Protein AF-A0A6B1IJ66-F1 (afdb_monomer_lite)

pLDDT: mean 85.06, std 17.08, range [34.62, 97.69]

Radius of gyration: 16.6 Å; chains: 1; bounding box: 41×25×70 Å

InterPro domains:
  IPR007409 Restriction endonuclease, type I, HsdR, N-terminal [PF04313] (15-86)

Sequence (120 aa):
MKKTETRDSNENILRSRAVDYALLLAGEVTAVVEAKEEEKDAYAALTQEKRYAEDISTGRNYGRFGVPFVFTANLEEAWFQDVRPEAPRERKLRNFHRPDGLDMFLNTDYEGAKQWLEDT

Structure (mmCIF, N/CA/C/O backbone):
data_AF-A0A6B1IJ66-F1
#
_entry.id   AF-A0A6B1IJ66-F1
#
loop_
_atom_site.group_PDB
_atom_site.id
_atom_site.type_symbol
_atom_site.label_atom_id
_atom_site.label_alt_id
_atom_site.label_comp_id
_atom_site.label_asym_id
_atom_site.label_entity_id
_atom_site.label_seq_id
_atom_site.pdbx_PDB_ins_code
_atom_site.Cartn_x
_atom_site.Cartn_y
_atom_site.Cartn_z
_atom_site.occupancy
_atom_site.B_iso_or_equiv
_atom_site.auth_seq_id
_atom_site.auth_comp_id
_atom_site.auth_asym_id
_atom_site.auth_atom_id
_atom_site.pdbx_PDB_model_num
ATOM 1 N N . MET A 1 1 ? -22.120 10.572 -42.127 1.00 38.22 1 MET A N 1
ATOM 2 C CA . MET A 1 1 ? -22.396 9.770 -40.914 1.00 38.22 1 MET A CA 1
ATOM 3 C C . MET A 1 1 ? -21.070 9.452 -40.244 1.00 38.22 1 MET A C 1
ATOM 5 O O . MET A 1 1 ? -20.303 8.685 -40.806 1.00 38.22 1 MET A O 1
ATOM 9 N N . LYS A 1 2 ? -20.751 10.090 -39.113 1.00 36.31 2 LYS A N 1
ATOM 10 C CA . LYS A 1 2 ? -19.616 9.681 -38.273 1.00 36.31 2 LYS A CA 1
ATOM 11 C C . LYS A 1 2 ? -20.172 8.749 -37.197 1.00 36.31 2 LYS A C 1
ATOM 13 O O . LYS A 1 2 ? -21.140 9.119 -36.541 1.00 36.31 2 LYS A O 1
ATOM 18 N N . LYS A 1 3 ? -19.616 7.539 -37.095 1.00 34.62 3 LYS A N 1
ATOM 19 C CA . LYS A 1 3 ? -19.933 6.567 -36.042 1.00 34.62 3 LYS A CA 1
ATOM 20 C C . LYS A 1 3 ? -19.656 7.220 -34.687 1.00 34.62 3 LYS A C 1
ATOM 22 O O . LYS A 1 3 ? -18.537 7.650 -34.434 1.00 34.62 3 LYS A O 1
ATOM 27 N N . THR A 1 4 ? -20.676 7.310 -33.849 1.00 40.66 4 THR A N 1
ATOM 28 C CA . THR A 1 4 ? -20.536 7.530 -32.413 1.00 40.66 4 THR A CA 1
ATOM 29 C C . THR A 1 4 ? -20.057 6.218 -31.803 1.00 40.66 4 THR A C 1
ATOM 31 O O . THR A 1 4 ? -20.821 5.260 -31.723 1.00 40.66 4 THR A O 1
ATOM 34 N N . GLU A 1 5 ? -18.778 6.148 -31.440 1.00 42.03 5 GLU A N 1
ATOM 35 C CA . GLU A 1 5 ? -18.279 5.107 -30.542 1.00 42.03 5 GLU A CA 1
ATOM 36 C C . GLU A 1 5 ? -18.754 5.432 -29.128 1.00 42.03 5 GLU A C 1
ATOM 38 O O . GLU A 1 5 ? -18.454 6.488 -28.565 1.00 42.03 5 GLU A O 1
ATOM 43 N N . THR A 1 6 ? -19.569 4.534 -28.588 1.00 41.28 6 THR A N 1
ATOM 44 C CA . THR A 1 6 ? -19.988 4.534 -27.193 1.00 41.28 6 THR A CA 1
ATOM 45 C C . THR A 1 6 ? -18.745 4.263 -26.349 1.00 41.28 6 THR A C 1
ATOM 47 O O . THR A 1 6 ? -18.210 3.160 -26.385 1.00 41.28 6 THR A O 1
ATOM 50 N N . ARG A 1 7 ? -18.252 5.287 -25.644 1.00 42.28 7 ARG A N 1
ATOM 51 C CA . ARG A 1 7 ? -17.150 5.149 -24.684 1.00 42.28 7 ARG A CA 1
ATOM 52 C C . ARG A 1 7 ? -17.580 4.221 -23.553 1.00 42.28 7 ARG A C 1
ATOM 54 O O . ARG A 1 7 ? -18.588 4.492 -22.900 1.00 42.28 7 ARG A O 1
ATOM 61 N N . ASP A 1 8 ? -16.806 3.164 -23.341 1.00 45.97 8 ASP A N 1
ATOM 62 C CA . ASP A 1 8 ? -16.967 2.246 -22.221 1.00 45.97 8 ASP A CA 1
ATOM 63 C C . ASP A 1 8 ? -16.758 3.013 -20.907 1.00 45.97 8 ASP A C 1
ATOM 65 O O . ASP A 1 8 ? -15.791 3.764 -20.746 1.00 45.97 8 ASP A O 1
ATOM 69 N N . SER A 1 9 ? -17.670 2.851 -19.948 1.00 46.00 9 SER A N 1
ATOM 70 C CA . SER A 1 9 ? -17.672 3.593 -18.676 1.00 46.00 9 SER A CA 1
ATOM 71 C C . SER A 1 9 ? -16.466 3.299 -17.773 1.00 46.00 9 SER A C 1
ATOM 73 O O . SER A 1 9 ? -16.290 3.969 -16.759 1.00 46.00 9 SER A O 1
ATOM 75 N N . ASN A 1 10 ? -15.623 2.336 -18.153 1.00 45.72 10 ASN A N 1
ATOM 76 C CA . ASN A 1 10 ? -14.444 1.908 -17.403 1.00 45.72 10 ASN A CA 1
ATOM 77 C C . ASN A 1 10 ? -13.145 2.626 -17.818 1.00 45.72 10 ASN A C 1
ATOM 79 O O . ASN A 1 10 ? -12.135 2.484 -17.136 1.00 45.72 10 ASN A O 1
ATOM 83 N N . GLU A 1 11 ? -13.138 3.416 -18.899 1.00 44.69 11 GLU A N 1
ATOM 84 C CA . GLU A 1 11 ? -11.898 4.001 -19.448 1.00 44.69 11 GLU A CA 1
ATOM 85 C C . GLU A 1 11 ? -11.420 5.296 -18.759 1.00 44.69 11 GLU A C 1
ATOM 87 O O . GLU A 1 11 ? -10.433 5.889 -19.187 1.00 44.69 11 GLU A O 1
ATOM 92 N N . ASN A 1 12 ? -12.092 5.782 -17.709 1.00 46.22 12 ASN A N 1
ATOM 93 C CA . ASN A 1 12 ? -11.841 7.137 -17.190 1.00 46.22 12 ASN A CA 1
ATOM 94 C C . ASN A 1 12 ? -11.725 7.229 -15.659 1.00 46.22 12 ASN A C 1
ATOM 96 O O . ASN A 1 12 ? -12.203 8.182 -15.044 1.00 46.22 12 ASN A O 1
ATOM 100 N N . ILE A 1 13 ? -11.088 6.230 -15.041 1.00 52.97 13 ILE A N 1
ATOM 101 C CA . ILE A 1 13 ? -10.818 6.200 -13.589 1.00 52.97 13 ILE A CA 1
ATOM 102 C C . ILE A 1 13 ? -9.614 7.093 -13.210 1.00 52.97 13 ILE A C 1
ATOM 104 O O . ILE A 1 13 ? -9.492 7.512 -12.061 1.00 52.97 13 ILE A O 1
ATOM 108 N N . LEU A 1 14 ? -8.750 7.444 -14.173 1.00 49.03 14 LEU A N 1
ATOM 109 C CA . LEU A 1 14 ? -7.467 8.118 -13.938 1.00 49.03 14 LEU A CA 1
ATOM 110 C C . LEU A 1 14 ? -7.453 9.501 -14.611 1.00 49.03 14 LEU A C 1
ATOM 112 O O . LEU A 1 14 ? -7.194 9.625 -15.807 1.00 49.03 14 LEU A O 1
ATOM 116 N N . ARG A 1 15 ? -7.773 10.560 -13.856 1.00 49.38 15 ARG A N 1
ATOM 117 C CA . ARG A 1 15 ? -7.732 11.953 -14.358 1.00 49.38 15 ARG A CA 1
ATOM 118 C C . ARG A 1 15 ? -6.312 12.533 -14.431 1.00 49.38 15 ARG A C 1
ATOM 120 O O . ARG A 1 15 ? -6.103 13.533 -15.116 1.00 49.38 15 ARG A O 1
ATOM 127 N N . SER A 1 16 ? -5.347 11.902 -13.773 1.00 53.22 16 SER A N 1
ATOM 128 C CA . SER A 1 16 ? -3.910 12.157 -13.876 1.00 53.22 16 SER A CA 1
ATOM 129 C C . SER A 1 16 ? -3.195 10.832 -14.189 1.00 53.22 16 SER A C 1
ATOM 131 O O . SER A 1 16 ? -3.793 9.770 -14.052 1.00 53.22 16 SER A O 1
ATOM 133 N N . ARG A 1 17 ? -1.982 10.927 -14.756 1.00 60.91 17 ARG A N 1
ATOM 134 C CA . ARG A 1 17 ? -1.134 9.863 -15.345 1.00 60.91 17 ARG A CA 1
ATOM 135 C C . ARG A 1 17 ? -1.517 8.415 -14.974 1.00 60.91 17 ARG A C 1
ATOM 137 O O . ARG A 1 17 ? -1.570 8.066 -13.803 1.00 60.91 17 ARG A O 1
ATOM 144 N N . ALA A 1 18 ? -1.707 7.577 -15.998 1.00 70.25 18 ALA A N 1
ATOM 145 C CA . ALA A 1 18 ? -1.983 6.155 -15.821 1.00 70.25 18 ALA A CA 1
ATOM 146 C C . ALA A 1 18 ? -0.888 5.476 -14.980 1.00 70.25 18 ALA A C 1
ATOM 148 O O . ALA A 1 18 ? 0.295 5.668 -15.262 1.00 70.25 18 ALA A O 1
ATOM 149 N N . VAL A 1 19 ? -1.302 4.711 -13.969 1.00 82.88 19 VAL A N 1
ATOM 150 C CA . VAL A 1 19 ? -0.427 3.818 -13.196 1.00 82.88 19 VAL A CA 1
ATOM 151 C C . VAL A 1 19 ? -0.095 2.581 -14.029 1.00 82.88 19 VAL A C 1
ATOM 153 O O . VAL A 1 19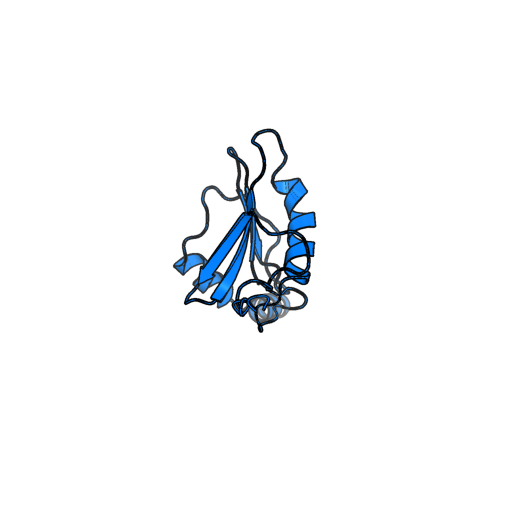 ? -0.913 2.168 -14.857 1.00 82.88 19 VAL A O 1
ATOM 156 N N . ASP A 1 20 ? 1.069 1.969 -13.807 1.00 89.94 20 ASP A N 1
ATOM 157 C CA . ASP A 1 20 ? 1.478 0.788 -14.582 1.00 89.94 20 ASP A CA 1
ATOM 158 C C . ASP A 1 20 ? 0.585 -0.426 -14.294 1.00 89.94 20 ASP A C 1
ATOM 160 O O . ASP A 1 20 ? 0.208 -1.155 -15.215 1.00 89.94 20 ASP A O 1
ATOM 164 N N . TYR A 1 21 ? 0.199 -0.629 -13.026 1.00 92.94 21 TYR A N 1
ATOM 165 C CA . TYR A 1 21 ? -0.733 -1.688 -12.639 1.00 92.94 21 TYR A CA 1
ATOM 166 C C . TYR A 1 21 ? -1.721 -1.238 -11.562 1.00 92.94 21 TYR A C 1
ATOM 168 O O . TYR A 1 21 ? -1.381 -0.511 -10.629 1.00 92.94 21 TYR A O 1
ATOM 176 N N . ALA A 1 22 ? -2.939 -1.771 -11.645 1.00 92.38 22 ALA A N 1
ATOM 177 C CA . ALA A 1 22 ? -3.933 -1.733 -10.581 1.00 92.38 22 ALA A CA 1
ATOM 178 C C . ALA A 1 22 ? -4.182 -3.155 -10.061 1.00 92.38 22 ALA A C 1
ATOM 180 O O . ALA A 1 22 ? -4.365 -4.088 -10.846 1.00 92.38 22 ALA A O 1
ATOM 181 N N . LEU A 1 23 ? -4.204 -3.328 -8.739 1.00 94.44 23 LEU A N 1
ATOM 182 C CA . LEU A 1 23 ? -4.532 -4.597 -8.094 1.00 94.44 23 LEU A CA 1
ATOM 183 C C . LEU A 1 23 ? -5.985 -4.575 -7.639 1.00 94.44 23 LEU A C 1
ATOM 185 O O . LEU A 1 23 ? -6.408 -3.668 -6.917 1.00 94.44 23 LEU A O 1
ATOM 189 N N . LEU A 1 24 ? -6.733 -5.598 -8.047 1.00 94.31 24 LEU A N 1
ATOM 190 C CA . LEU A 1 24 ? -8.135 -5.746 -7.699 1.00 94.31 24 LEU A CA 1
ATOM 191 C C . LEU A 1 24 ? -8.293 -6.805 -6.610 1.00 94.31 24 LEU A C 1
ATOM 193 O O . LEU A 1 24 ? -7.800 -7.926 -6.747 1.00 94.31 24 LEU A O 1
ATOM 197 N N . LEU A 1 25 ? -9.030 -6.462 -5.558 1.00 94.44 25 LEU A N 1
ATOM 198 C CA . LEU A 1 25 ? -9.491 -7.400 -4.541 1.00 94.44 25 LEU A CA 1
ATOM 199 C C . LEU A 1 25 ? -11.013 -7.483 -4.643 1.00 94.44 25 LEU A C 1
ATOM 201 O O . LEU A 1 25 ? -11.696 -6.467 -4.583 1.00 94.44 25 LEU A O 1
ATOM 205 N N . ALA A 1 26 ? -11.541 -8.689 -4.865 1.00 91.06 26 ALA A N 1
ATOM 206 C CA . ALA A 1 26 ? -12.978 -8.923 -5.056 1.00 91.06 26 ALA A CA 1
ATOM 207 C C . ALA A 1 26 ? -13.642 -8.027 -6.133 1.00 91.06 26 ALA A C 1
ATOM 209 O O . ALA A 1 26 ? -14.814 -7.683 -6.022 1.00 91.06 26 ALA A O 1
ATOM 210 N N . GLY A 1 27 ? -12.899 -7.668 -7.187 1.00 90.75 27 GLY A N 1
ATOM 211 C CA . GLY A 1 27 ? -13.387 -6.821 -8.284 1.00 90.75 27 GLY A CA 1
ATOM 212 C C . GLY A 1 27 ? -13.210 -5.315 -8.067 1.00 90.75 27 GLY A C 1
ATOM 213 O O . GLY A 1 27 ? -13.470 -4.552 -8.990 1.00 90.75 27 GLY A O 1
ATOM 214 N N . GLU A 1 28 ? -12.707 -4.893 -6.906 1.00 90.81 28 GLU A N 1
ATOM 215 C CA . GLU A 1 28 ? -12.499 -3.485 -6.558 1.00 90.81 28 GLU A CA 1
ATOM 216 C C . GLU A 1 28 ? -11.016 -3.115 -6.612 1.00 90.81 28 GLU A C 1
ATOM 218 O O . GLU A 1 28 ? -10.166 -3.830 -6.067 1.00 90.81 28 GLU A O 1
ATOM 223 N N . VAL A 1 29 ? -10.685 -1.974 -7.223 1.00 92.31 29 VAL A N 1
ATOM 224 C CA . VAL A 1 29 ? -9.308 -1.460 -7.236 1.00 92.31 29 VAL A CA 1
ATOM 225 C C . VAL A 1 29 ? -8.890 -1.126 -5.805 1.00 92.31 29 VAL A C 1
ATOM 227 O O . VAL A 1 29 ? -9.429 -0.222 -5.174 1.00 92.31 29 VAL A O 1
ATOM 230 N N . THR A 1 30 ? -7.924 -1.882 -5.293 1.00 94.44 30 THR A N 1
ATOM 231 C CA . THR A 1 30 ? -7.512 -1.858 -3.882 1.00 94.44 30 THR A CA 1
ATOM 232 C C . THR A 1 30 ? -6.050 -1.450 -3.721 1.00 94.44 30 THR A C 1
ATOM 234 O O . THR A 1 30 ? -5.645 -1.002 -2.652 1.00 94.44 30 THR A O 1
ATOM 237 N N . ALA A 1 31 ? -5.242 -1.554 -4.774 1.00 94.88 31 ALA A N 1
ATOM 238 C CA . ALA A 1 31 ? -3.899 -0.996 -4.778 1.00 94.88 31 ALA A CA 1
ATOM 239 C C . ALA A 1 31 ? -3.493 -0.523 -6.169 1.00 94.88 31 ALA A C 1
ATOM 241 O O . ALA A 1 31 ? -4.031 -0.993 -7.173 1.00 94.88 31 ALA A O 1
ATOM 242 N N . VAL A 1 32 ? -2.485 0.337 -6.210 1.00 94.38 32 VAL A N 1
ATOM 243 C CA . VAL A 1 32 ? -1.771 0.708 -7.435 1.00 94.38 32 VAL A CA 1
ATOM 244 C C . VAL A 1 32 ? -0.287 0.406 -7.311 1.00 94.38 32 VAL A C 1
ATOM 246 O O . VAL A 1 32 ? 0.254 0.376 -6.203 1.00 94.38 32 VAL A O 1
ATOM 249 N N . VAL A 1 33 ? 0.347 0.121 -8.446 1.00 94.31 33 VAL A N 1
ATOM 250 C CA . VAL A 1 33 ? 1.772 -0.190 -8.547 1.00 94.31 33 VAL A CA 1
ATOM 251 C C . VAL A 1 33 ? 2.387 0.664 -9.647 1.00 94.31 33 VAL A C 1
ATOM 253 O O . VAL A 1 33 ? 1.988 0.556 -10.807 1.00 94.31 33 VAL A O 1
ATOM 256 N N . GLU A 1 34 ? 3.402 1.442 -9.286 1.00 93.69 34 GLU A N 1
ATOM 257 C CA . GLU A 1 34 ? 4.283 2.111 -10.244 1.00 93.69 34 GLU A CA 1
ATOM 258 C C . GLU A 1 34 ? 5.566 1.290 -10.406 1.00 93.69 34 GLU A C 1
ATOM 260 O O . GLU A 1 34 ? 6.313 1.057 -9.445 1.00 93.69 34 GLU A O 1
ATOM 265 N N . ALA A 1 35 ? 5.830 0.860 -11.635 1.00 91.81 35 ALA A N 1
ATOM 266 C CA . ALA A 1 35 ? 7.051 0.181 -12.013 1.00 91.81 35 ALA A CA 1
ATOM 267 C C . ALA A 1 35 ? 8.117 1.208 -12.415 1.00 91.81 35 ALA A C 1
ATOM 269 O O . ALA A 1 35 ? 7.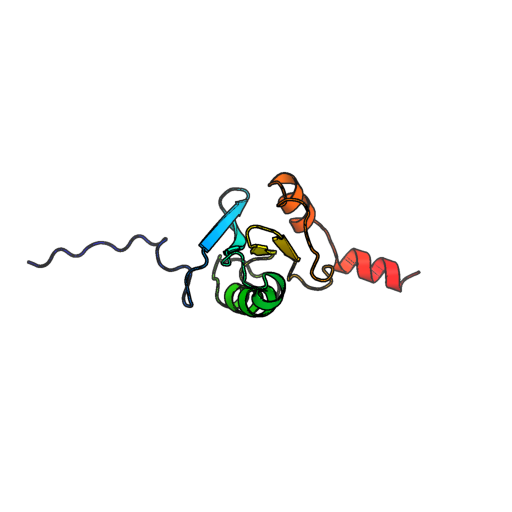867 2.205 -13.094 1.00 91.81 35 ALA A O 1
ATOM 270 N N . LYS A 1 36 ? 9.351 0.965 -11.990 1.00 89.62 36 LYS A N 1
ATOM 271 C CA . LYS A 1 36 ? 10.512 1.787 -12.313 1.00 89.62 36 LYS A CA 1
ATOM 272 C C . LYS A 1 36 ? 11.549 0.969 -13.065 1.00 89.62 36 LYS A C 1
ATOM 274 O O . LYS A 1 36 ? 11.669 -0.240 -12.884 1.00 89.62 36 LYS A O 1
ATOM 279 N N . GLU A 1 37 ? 12.291 1.673 -13.917 1.00 89.31 37 GLU A N 1
ATOM 280 C CA . GLU A 1 37 ? 13.531 1.159 -14.503 1.00 89.31 37 GLU A CA 1
ATOM 281 C C . GLU A 1 37 ? 14.491 0.720 -13.390 1.00 89.31 37 GLU A C 1
ATOM 283 O O . GLU A 1 37 ? 14.442 1.252 -12.279 1.00 89.31 37 GLU A O 1
ATOM 288 N N . GLU A 1 38 ? 15.349 -0.250 -13.698 1.00 86.50 38 GLU A N 1
ATOM 289 C CA . GLU A 1 38 ? 16.235 -0.918 -12.739 1.00 86.50 38 GLU A CA 1
ATOM 290 C C . GLU A 1 38 ? 17.097 0.072 -11.948 1.00 86.50 38 GLU A C 1
ATOM 292 O O . GLU A 1 38 ? 17.166 -0.007 -10.726 1.00 86.50 38 GLU A O 1
ATOM 297 N N . GLU A 1 39 ? 17.668 1.070 -12.622 1.00 83.19 39 GLU A N 1
ATOM 298 C CA . GLU A 1 39 ? 18.576 2.046 -12.017 1.00 83.19 39 GLU A CA 1
ATOM 299 C C . GLU A 1 39 ? 17.853 3.156 -11.236 1.00 83.19 39 GLU A C 1
ATOM 301 O O . GLU A 1 39 ? 18.499 4.006 -10.613 1.00 83.19 39 GLU A O 1
ATOM 306 N N . LYS A 1 40 ? 16.515 3.205 -11.288 1.00 86.44 40 LYS A N 1
ATOM 307 C CA . LYS A 1 40 ? 15.722 4.236 -10.612 1.00 86.44 40 LYS A CA 1
ATOM 308 C C . LYS A 1 40 ? 15.329 3.782 -9.212 1.00 86.44 40 LYS A C 1
ATOM 310 O O . LYS A 1 40 ? 14.840 2.675 -9.003 1.00 86.44 40 LYS A O 1
ATOM 315 N N . ASP A 1 41 ? 15.475 4.707 -8.268 1.00 85.56 41 ASP A N 1
ATOM 316 C CA . ASP A 1 41 ? 15.080 4.528 -6.873 1.00 85.56 41 ASP A CA 1
ATOM 317 C C . ASP A 1 41 ? 13.549 4.378 -6.760 1.00 85.56 41 ASP A C 1
ATOM 319 O O . ASP A 1 41 ? 12.784 5.330 -6.972 1.00 85.56 41 ASP A O 1
ATOM 323 N N . ALA A 1 42 ? 13.105 3.160 -6.434 1.00 88.00 42 ALA A N 1
ATOM 324 C CA . ALA A 1 42 ? 11.695 2.848 -6.247 1.00 88.00 42 ALA A CA 1
ATOM 325 C C . ALA A 1 42 ? 11.131 3.525 -4.988 1.00 88.00 42 ALA A C 1
ATOM 327 O O . ALA A 1 42 ? 9.973 3.953 -4.994 1.00 88.00 42 ALA A O 1
ATOM 328 N N . TYR A 1 43 ? 11.926 3.688 -3.929 1.00 90.31 43 TYR A N 1
ATOM 329 C CA . TYR A 1 43 ? 11.509 4.388 -2.716 1.00 90.31 43 TYR A CA 1
ATOM 330 C C . TYR A 1 43 ? 11.186 5.858 -2.990 1.00 90.31 43 TYR A C 1
ATOM 332 O O . TYR A 1 43 ? 10.130 6.355 -2.588 1.00 90.31 43 TYR A O 1
ATOM 340 N N . ALA A 1 44 ? 12.051 6.553 -3.732 1.00 87.81 44 ALA A N 1
ATOM 341 C CA . ALA A 1 44 ? 11.853 7.963 -4.070 1.00 87.81 44 ALA A CA 1
ATOM 342 C C . ALA A 1 44 ? 10.535 8.208 -4.831 1.00 87.81 44 ALA A C 1
ATOM 344 O O . ALA A 1 44 ? 9.885 9.246 -4.660 1.00 87.81 44 ALA A O 1
ATOM 345 N N . ALA A 1 45 ? 10.097 7.230 -5.629 1.00 86.62 45 ALA A N 1
ATOM 346 C CA . ALA A 1 45 ? 8.849 7.291 -6.380 1.00 86.62 45 ALA A CA 1
ATOM 347 C C . ALA A 1 45 ? 7.589 7.225 -5.500 1.00 86.62 45 ALA A C 1
ATOM 349 O O . ALA A 1 45 ? 6.535 7.716 -5.906 1.00 86.62 45 ALA A O 1
ATOM 350 N N . LEU A 1 46 ? 7.686 6.681 -4.284 1.00 88.75 46 LEU A N 1
ATOM 351 C CA . LEU A 1 46 ? 6.532 6.430 -3.419 1.00 88.75 46 LEU A CA 1
ATOM 352 C C . LEU A 1 46 ? 5.784 7.718 -3.050 1.00 88.75 46 LEU A C 1
ATOM 354 O O . LEU A 1 46 ? 4.561 7.732 -2.937 1.00 88.75 46 LEU A O 1
ATOM 358 N N . THR A 1 47 ? 6.506 8.833 -2.901 1.00 87.56 47 THR A N 1
ATOM 359 C CA . THR A 1 47 ? 5.886 10.139 -2.617 1.00 87.56 47 THR A CA 1
ATOM 360 C C . THR A 1 47 ? 5.021 10.620 -3.779 1.00 87.56 47 THR A C 1
ATOM 362 O O . THR A 1 47 ? 3.955 11.194 -3.555 1.00 87.56 47 THR A O 1
ATOM 365 N N . GLN A 1 48 ? 5.478 10.406 -5.014 1.00 83.75 48 GLN A N 1
ATOM 366 C CA . GLN A 1 48 ? 4.706 10.748 -6.202 1.00 83.75 48 GLN A CA 1
ATOM 367 C C . GLN A 1 48 ? 3.490 9.826 -6.328 1.00 83.75 48 GLN A C 1
ATOM 369 O O . GLN A 1 48 ? 2.395 10.311 -6.599 1.00 83.75 48 GLN A O 1
ATOM 374 N N . GLU A 1 49 ? 3.661 8.539 -6.030 1.00 85.50 49 GLU A N 1
ATOM 375 C CA . GLU A 1 49 ? 2.583 7.556 -6.120 1.00 85.50 49 GLU A CA 1
ATOM 376 C C . GLU A 1 49 ? 1.437 7.833 -5.146 1.00 85.50 49 GLU A C 1
ATOM 378 O O . GLU A 1 49 ? 0.268 7.763 -5.515 1.00 85.50 49 GLU A O 1
ATOM 383 N N . LYS A 1 50 ? 1.745 8.283 -3.924 1.00 87.62 50 LYS A N 1
ATOM 384 C CA . LYS A 1 50 ? 0.715 8.761 -2.988 1.00 87.62 50 LYS A CA 1
ATOM 385 C C . LYS A 1 50 ? -0.146 9.868 -3.581 1.00 87.62 50 LYS A C 1
ATOM 387 O O . LYS A 1 50 ? -1.347 9.874 -3.356 1.00 87.62 50 LYS A O 1
ATOM 392 N N . ARG A 1 51 ? 0.457 10.809 -4.317 1.00 86.00 51 ARG A N 1
ATOM 393 C CA . ARG A 1 51 ? -0.296 11.909 -4.936 1.00 86.00 51 ARG A CA 1
ATOM 394 C C . ARG A 1 51 ? -1.237 11.377 -6.009 1.00 86.00 51 ARG A C 1
ATOM 396 O O . ARG A 1 51 ? -2.375 11.814 -6.061 1.00 86.00 51 ARG A O 1
ATOM 403 N N . TYR A 1 52 ? -0.797 10.404 -6.806 1.00 82.62 52 TYR A N 1
ATOM 404 C CA . TYR A 1 52 ? -1.681 9.757 -7.775 1.00 82.62 52 TYR A CA 1
ATOM 405 C C . TYR A 1 52 ? -2.823 9.005 -7.097 1.00 82.62 52 TYR A C 1
ATOM 407 O O . TYR A 1 52 ? -3.957 9.115 -7.546 1.00 82.62 52 TYR A O 1
ATOM 415 N N . ALA A 1 53 ? -2.573 8.340 -5.968 1.00 85.75 53 ALA A N 1
ATOM 416 C CA . ALA A 1 53 ? -3.626 7.680 -5.201 1.00 85.75 53 ALA A CA 1
ATOM 417 C C . ALA A 1 53 ? -4.729 8.638 -4.698 1.00 85.75 53 ALA A C 1
ATOM 419 O O . ALA A 1 53 ? -5.846 8.185 -4.458 1.00 85.75 53 ALA A O 1
ATOM 420 N N . GLU A 1 54 ? -4.459 9.942 -4.558 1.00 87.81 54 GLU A N 1
ATOM 421 C CA . GLU A 1 54 ? -5.475 10.968 -4.240 1.00 87.81 54 GLU A CA 1
ATOM 422 C C . GLU A 1 54 ? -6.400 11.262 -5.424 1.00 87.81 54 GLU A C 1
ATOM 424 O O . GLU A 1 54 ? -7.583 11.534 -5.231 1.00 87.81 54 GLU A O 1
ATOM 429 N N . ASP A 1 55 ? -5.875 11.176 -6.646 1.00 85.19 55 ASP A N 1
ATOM 430 C CA . ASP A 1 55 ? -6.600 11.502 -7.877 1.00 85.19 55 ASP A CA 1
ATOM 431 C C . ASP A 1 55 ? -7.434 10.325 -8.419 1.00 85.19 55 ASP A C 1
ATOM 433 O O . ASP A 1 55 ? -8.253 10.507 -9.328 1.00 85.19 55 ASP A O 1
ATOM 437 N N . ILE A 1 56 ? -7.231 9.112 -7.892 1.00 84.50 56 ILE A N 1
ATOM 438 C CA . ILE A 1 56 ? -7.986 7.918 -8.286 1.00 84.50 56 ILE A CA 1
ATOM 439 C C . ILE A 1 56 ? -9.407 8.002 -7.725 1.00 84.50 56 ILE A C 1
ATOM 441 O O . ILE A 1 56 ? -9.611 8.264 -6.545 1.00 84.50 56 ILE A O 1
ATOM 445 N N . SER A 1 57 ? -10.409 7.711 -8.556 1.00 84.50 57 SER A N 1
ATOM 446 C CA . SER A 1 57 ? -11.808 7.657 -8.121 1.00 84.50 57 SER A CA 1
ATOM 447 C C . SER A 1 57 ? -12.367 6.239 -8.244 1.00 84.50 57 SER A C 1
ATOM 449 O O . SER A 1 57 ? -12.760 5.816 -9.327 1.00 84.50 57 SER A O 1
ATOM 451 N N . THR A 1 58 ? -12.406 5.499 -7.130 1.00 79.25 58 THR A N 1
ATOM 452 C CA . THR A 1 58 ? -12.947 4.120 -7.059 1.00 79.25 58 THR A CA 1
ATOM 453 C C . THR A 1 58 ? -14.364 4.049 -6.475 1.00 79.25 58 THR A C 1
ATOM 455 O O . THR A 1 58 ? -14.898 2.969 -6.253 1.00 79.25 58 THR A O 1
ATOM 458 N N . GLY A 1 59 ? -14.988 5.191 -6.167 1.00 81.12 59 GLY A N 1
ATOM 459 C CA . GLY A 1 59 ? -16.269 5.244 -5.448 1.00 81.12 59 GLY A CA 1
ATOM 460 C C . GLY A 1 59 ? -16.160 4.989 -3.936 1.00 81.12 59 GLY A C 1
ATOM 461 O O . GLY A 1 59 ? -17.147 5.167 -3.221 1.00 81.12 59 GLY A O 1
ATOM 462 N N . ARG A 1 60 ? -14.970 4.640 -3.431 1.00 84.50 60 ARG A N 1
ATOM 463 C CA . ARG A 1 60 ? -14.625 4.603 -2.002 1.00 84.50 60 ARG A CA 1
ATOM 464 C C . ARG A 1 60 ? -13.490 5.578 -1.712 1.00 84.50 60 ARG A C 1
ATOM 466 O O . ARG A 1 60 ? -12.665 5.844 -2.578 1.00 84.50 60 ARG A O 1
ATOM 473 N N . ASN A 1 61 ? -13.452 6.079 -0.479 1.00 87.19 61 ASN A N 1
ATOM 474 C CA . ASN A 1 61 ? -12.392 6.960 -0.001 1.00 87.19 61 ASN A CA 1
ATOM 475 C C . ASN A 1 61 ? -11.749 6.379 1.256 1.00 87.19 61 ASN A C 1
ATOM 477 O O . ASN A 1 61 ? -12.432 5.918 2.172 1.00 87.19 61 ASN A O 1
ATOM 481 N N . TYR A 1 62 ? -10.430 6.466 1.302 1.00 90.12 62 TYR A N 1
ATOM 482 C CA . TYR A 1 62 ? -9.567 5.994 2.373 1.00 90.12 62 TYR A CA 1
ATOM 483 C C . TYR A 1 62 ? -8.847 7.210 2.960 1.00 90.12 62 TYR A C 1
ATOM 485 O O . TYR A 1 62 ? -7.685 7.488 2.668 1.00 90.12 62 TYR A O 1
ATOM 493 N N . GLY A 1 63 ? -9.596 8.028 3.705 1.00 88.12 63 GLY A N 1
ATOM 494 C CA . GLY A 1 63 ? -9.189 9.396 4.020 1.00 88.12 63 GLY A CA 1
ATOM 495 C C . GLY A 1 63 ? -9.283 10.277 2.772 1.00 88.12 63 GLY A C 1
ATOM 496 O O . GLY A 1 63 ? -10.375 10.484 2.247 1.00 88.12 63 GLY A O 1
ATOM 497 N N . ARG A 1 64 ? -8.141 10.780 2.290 1.00 89.69 64 ARG A N 1
ATOM 498 C CA . ARG A 1 64 ? -8.064 11.595 1.061 1.00 89.69 64 ARG A CA 1
ATOM 499 C C . ARG A 1 64 ? -7.728 10.802 -0.209 1.00 89.69 64 ARG A C 1
ATOM 501 O O . ARG A 1 64 ? -7.656 11.394 -1.276 1.00 89.69 64 ARG A O 1
ATOM 508 N N . PHE A 1 65 ? -7.467 9.502 -0.084 1.00 92.62 65 PHE A N 1
ATOM 509 C CA . PHE A 1 65 ? -7.020 8.651 -1.186 1.00 92.62 65 PHE A CA 1
ATOM 510 C C . PHE A 1 65 ? -8.178 7.815 -1.736 1.00 92.62 65 PHE A C 1
ATOM 512 O O . PHE A 1 65 ? -9.018 7.342 -0.968 1.00 92.62 65 PHE A O 1
ATOM 519 N N . GLY A 1 66 ? -8.208 7.58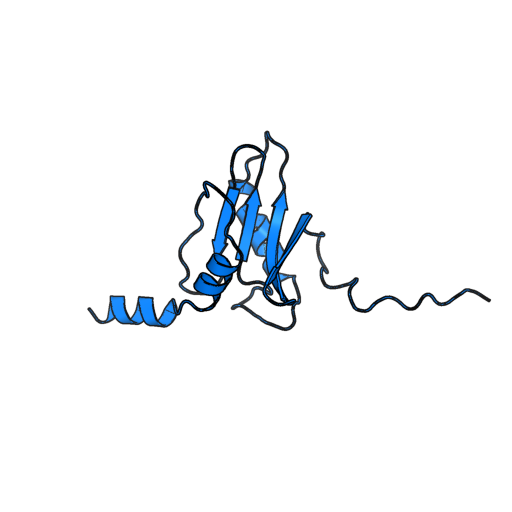9 -3.048 1.00 92.12 66 GLY A N 1
ATOM 520 C CA . GLY A 1 66 ? -9.183 6.709 -3.697 1.00 92.12 66 GLY A CA 1
ATOM 521 C C . GLY A 1 66 ? -8.859 5.223 -3.576 1.00 92.12 66 GLY A C 1
ATOM 522 O O . GLY A 1 66 ? -9.717 4.380 -3.818 1.00 92.12 66 GLY A O 1
ATOM 523 N N . VAL A 1 67 ? -7.631 4.882 -3.186 1.00 94.44 67 VAL A N 1
ATOM 524 C CA . VAL A 1 67 ? -7.194 3.508 -2.903 1.00 94.44 67 VAL A CA 1
ATOM 525 C C . VAL A 1 67 ? -6.422 3.470 -1.580 1.00 94.44 67 VAL A C 1
ATOM 527 O O . VAL A 1 67 ? -5.752 4.447 -1.244 1.00 94.44 67 VAL A O 1
ATOM 530 N N . PRO A 1 68 ? -6.496 2.369 -0.813 1.00 96.00 68 PRO A N 1
ATOM 531 C CA . PRO A 1 68 ? -5.850 2.267 0.494 1.00 96.00 68 PRO A CA 1
ATOM 532 C C . PRO A 1 68 ? -4.360 1.931 0.408 1.00 96.00 68 PRO A C 1
ATOM 534 O O . PRO A 1 68 ? -3.627 2.193 1.359 1.00 96.00 68 PRO A O 1
ATOM 537 N N . PHE A 1 69 ? -3.901 1.342 -0.700 1.00 97.06 69 PHE A N 1
ATOM 538 C CA . PHE A 1 69 ? -2.549 0.804 -0.816 1.00 97.06 69 PHE A CA 1
ATOM 539 C C . PHE A 1 69 ? -1.817 1.336 -2.043 1.00 97.06 69 PHE A C 1
ATOM 541 O O . PHE A 1 69 ? -2.372 1.401 -3.141 1.00 97.06 69 PHE A O 1
ATOM 548 N N . VAL A 1 70 ? -0.534 1.633 -1.861 1.00 96.75 70 VAL A N 1
ATOM 549 C CA . VAL A 1 70 ? 0.379 2.010 -2.942 1.00 96.75 70 VAL A CA 1
ATOM 550 C C . VAL A 1 70 ? 1.622 1.133 -2.910 1.00 96.75 70 VAL A C 1
ATOM 552 O O . VAL A 1 70 ? 2.140 0.794 -1.840 1.00 96.75 70 VAL A O 1
ATOM 555 N N . PHE A 1 71 ? 2.105 0.786 -4.095 1.00 97.06 71 PHE A N 1
ATOM 556 C CA . PHE A 1 71 ? 3.361 0.088 -4.294 1.00 97.06 71 PHE A CA 1
ATOM 557 C C . PHE A 1 71 ? 4.238 0.839 -5.287 1.00 97.06 71 PHE A C 1
ATOM 559 O O . PHE A 1 71 ? 3.759 1.405 -6.268 1.00 97.06 71 PHE A O 1
ATOM 566 N N . THR 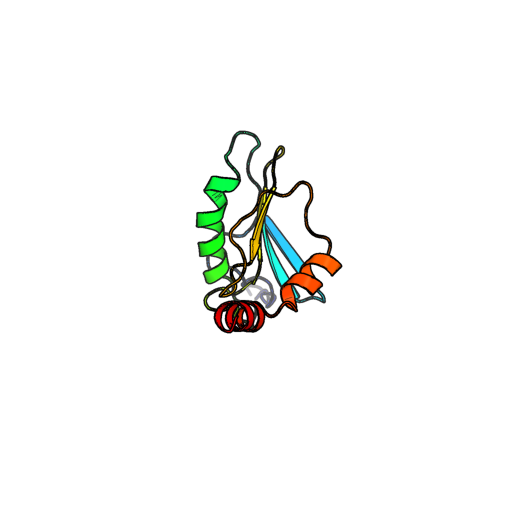A 1 72 ? 5.544 0.754 -5.076 1.00 96.12 72 THR A N 1
ATOM 567 C CA . THR A 1 72 ? 6.539 1.079 -6.097 1.00 96.12 72 THR A CA 1
ATOM 568 C C . THR A 1 72 ? 7.517 -0.074 -6.203 1.00 96.12 72 THR A C 1
ATOM 570 O O . THR A 1 72 ? 7.827 -0.712 -5.196 1.00 96.12 72 THR A O 1
ATOM 573 N N . ALA A 1 73 ? 7.984 -0.384 -7.407 1.00 95.19 73 ALA A N 1
ATOM 574 C CA . ALA A 1 73 ? 8.939 -1.468 -7.587 1.00 95.19 73 ALA A CA 1
ATOM 575 C C . ALA A 1 73 ? 9.883 -1.228 -8.761 1.00 95.19 73 ALA A C 1
ATOM 577 O O . ALA A 1 73 ? 9.480 -0.682 -9.783 1.00 95.19 73 ALA A O 1
ATOM 578 N N . ASN A 1 74 ? 11.118 -1.691 -8.624 1.00 92.62 74 ASN A N 1
ATOM 579 C CA . ASN A 1 74 ? 12.047 -1.925 -9.726 1.00 92.62 74 ASN A CA 1
ATOM 580 C C . ASN A 1 74 ? 12.453 -3.416 -9.719 1.00 92.62 74 ASN A C 1
ATOM 582 O O . ASN A 1 74 ? 11.799 -4.238 -9.071 1.00 92.62 74 ASN A O 1
ATOM 586 N N . LEU A 1 75 ? 13.504 -3.791 -10.454 1.00 89.00 75 LEU A N 1
ATOM 587 C CA . LEU A 1 75 ? 13.955 -5.188 -10.512 1.00 89.00 75 LEU A CA 1
ATOM 588 C C . LEU A 1 75 ? 14.635 -5.682 -9.222 1.00 89.00 75 LEU A C 1
ATOM 590 O O . LEU A 1 75 ? 14.748 -6.891 -9.026 1.00 89.00 75 LEU A O 1
ATOM 594 N N . GLU A 1 76 ? 15.058 -4.782 -8.333 1.00 89.38 76 GLU A N 1
ATOM 595 C CA . GLU A 1 76 ? 15.795 -5.118 -7.110 1.00 89.38 76 GLU A CA 1
ATOM 596 C C . GLU A 1 76 ? 14.938 -5.032 -5.841 1.00 89.38 76 GLU A C 1
ATOM 598 O O . GLU A 1 76 ? 15.175 -5.746 -4.861 1.00 89.38 76 GLU A O 1
ATOM 603 N N . GLU A 1 77 ? 13.951 -4.137 -5.821 1.00 92.06 77 GLU A N 1
ATOM 604 C CA . GLU A 1 77 ? 13.157 -3.849 -4.639 1.00 92.06 77 GLU A CA 1
ATOM 605 C C . GLU A 1 77 ? 11.710 -3.473 -4.941 1.00 92.06 77 GLU A C 1
ATOM 607 O O . GLU A 1 77 ? 11.376 -2.899 -5.974 1.00 92.06 77 GLU A O 1
ATOM 612 N N . ALA A 1 78 ? 10.852 -3.761 -3.964 1.00 95.38 78 ALA A N 1
ATOM 613 C CA . ALA A 1 78 ? 9.477 -3.303 -3.922 1.00 95.38 78 ALA A CA 1
ATOM 614 C C . ALA A 1 78 ? 9.210 -2.617 -2.583 1.00 95.38 78 ALA A C 1
ATOM 616 O O . ALA A 1 78 ? 9.679 -3.065 -1.534 1.00 95.38 78 ALA A O 1
ATOM 617 N N . TRP A 1 79 ? 8.415 -1.561 -2.609 1.00 97.31 79 TRP A N 1
ATOM 618 C CA . TRP A 1 79 ? 7.954 -0.830 -1.441 1.00 97.31 79 TRP A CA 1
ATOM 619 C C . TRP A 1 79 ? 6.441 -0.879 -1.369 1.00 97.31 79 TRP A C 1
ATOM 621 O O . TRP A 1 79 ? 5.756 -0.926 -2.388 1.00 97.31 79 TRP A O 1
ATOM 631 N N . PHE A 1 80 ? 5.930 -0.880 -0.145 1.00 97.69 80 PHE A N 1
ATOM 632 C CA . PHE A 1 80 ? 4.505 -0.859 0.137 1.00 97.69 80 PHE A CA 1
ATOM 633 C C . PHE A 1 80 ? 4.186 0.186 1.184 1.00 97.69 80 PHE A C 1
ATOM 635 O O . PHE A 1 80 ? 4.908 0.331 2.179 1.00 97.69 80 PHE A O 1
ATOM 642 N N . GLN A 1 81 ? 3.042 0.829 0.994 1.00 97.19 81 GLN A N 1
ATOM 643 C CA . GLN A 1 81 ? 2.426 1.630 2.024 1.00 97.19 81 GLN A CA 1
ATOM 644 C C . GLN A 1 81 ? 0.911 1.505 2.021 1.00 97.19 81 GLN A C 1
ATOM 646 O O . GLN A 1 81 ? 0.259 1.584 0.982 1.00 97.19 81 GLN A O 1
ATOM 651 N N . ASP A 1 82 ? 0.382 1.385 3.231 1.00 97.06 82 ASP A N 1
ATOM 652 C CA . ASP A 1 82 ? -1.004 1.6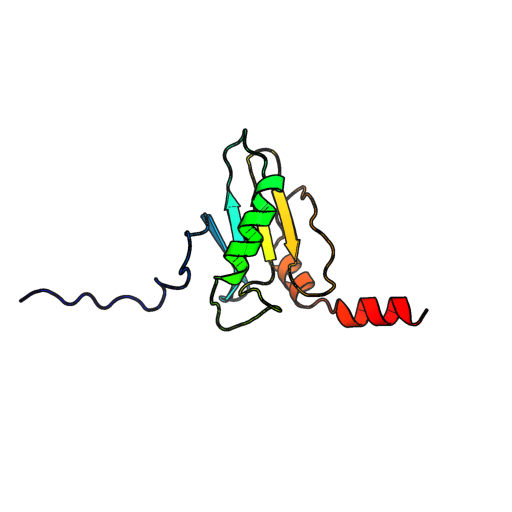73 3.541 1.00 97.06 82 ASP A CA 1
ATOM 653 C C . ASP A 1 82 ? -1.132 3.166 3.840 1.00 97.06 82 ASP A C 1
ATOM 655 O O . ASP A 1 82 ? -0.423 3.701 4.695 1.00 97.06 82 ASP A O 1
ATOM 659 N N . VAL A 1 83 ? -1.957 3.859 3.062 1.00 95.31 83 VAL A N 1
ATOM 660 C CA . VAL A 1 83 ? -2.100 5.319 3.135 1.00 95.31 83 VAL A CA 1
ATOM 661 C C . VAL A 1 83 ? -3.263 5.755 4.025 1.00 95.31 83 VAL A C 1
ATOM 663 O O . VAL A 1 83 ? -3.534 6.953 4.139 1.00 95.31 83 VAL A O 1
ATOM 666 N N . ARG A 1 84 ? -3.956 4.804 4.663 1.00 95.06 84 ARG A N 1
ATOM 667 C CA . ARG A 1 84 ? -5.033 5.105 5.608 1.00 95.06 84 ARG A CA 1
ATOM 668 C C . ARG A 1 84 ? -4.493 5.772 6.879 1.00 95.06 84 ARG A C 1
ATOM 670 O O . ARG A 1 84 ? -3.332 5.563 7.236 1.00 95.06 84 ARG A O 1
ATOM 677 N N . PRO A 1 85 ? -5.326 6.567 7.575 1.00 92.12 85 PRO A N 1
ATOM 678 C CA . PRO A 1 85 ? -4.974 7.122 8.877 1.00 92.12 85 PRO A CA 1
ATOM 679 C C . PRO A 1 85 ? -4.477 6.046 9.847 1.00 92.12 85 PRO A C 1
ATOM 681 O O . PRO A 1 85 ? -4.974 4.921 9.840 1.00 92.12 85 PRO A O 1
ATOM 684 N N . GLU A 1 86 ? -3.467 6.405 10.639 1.00 94.12 86 GLU A N 1
ATOM 685 C CA . GLU A 1 86 ? -2.837 5.570 11.677 1.00 94.12 86 GLU A CA 1
ATOM 686 C C . GLU A 1 86 ? -2.182 4.264 11.203 1.00 94.12 86 GLU A C 1
ATOM 688 O O . GLU A 1 86 ? -1.557 3.554 11.995 1.00 94.12 86 GLU A O 1
ATOM 693 N N . ALA A 1 87 ? -2.232 3.970 9.903 1.00 95.31 87 ALA A N 1
ATOM 694 C CA . ALA A 1 87 ? -1.506 2.851 9.340 1.00 95.31 87 ALA A CA 1
ATOM 695 C C . ALA A 1 87 ? 0.021 3.064 9.461 1.00 95.31 87 ALA A C 1
ATOM 697 O O . ALA A 1 87 ? 0.512 4.200 9.422 1.00 95.31 87 ALA A O 1
ATOM 698 N N . PRO A 1 88 ? 0.811 1.980 9.585 1.00 93.62 88 PRO A N 1
ATOM 699 C CA . PRO A 1 88 ? 2.264 2.076 9.651 1.00 93.62 88 PRO A CA 1
ATOM 700 C C . PRO A 1 88 ? 2.886 2.786 8.441 1.00 93.62 88 PRO A C 1
ATOM 702 O O . PRO A 1 88 ? 2.362 2.757 7.326 1.00 93.62 88 PRO A O 1
ATOM 705 N N . ARG A 1 89 ? 4.076 3.362 8.655 1.00 92.50 89 ARG A N 1
ATOM 706 C CA . ARG A 1 89 ? 4.888 3.963 7.587 1.00 92.50 89 ARG A CA 1
ATOM 707 C C . ARG A 1 89 ? 5.289 2.942 6.520 1.00 92.50 89 ARG A C 1
ATOM 709 O O . ARG A 1 89 ? 5.238 1.727 6.725 1.00 92.50 89 ARG A O 1
ATOM 716 N N . GLU A 1 90 ? 5.725 3.475 5.386 1.00 95.50 90 GLU A N 1
ATOM 717 C CA . GLU A 1 90 ? 6.265 2.723 4.263 1.00 95.50 90 GLU A CA 1
ATOM 718 C C . GLU A 1 90 ? 7.335 1.704 4.659 1.00 95.50 90 GLU A C 1
ATOM 720 O O . GLU A 1 90 ? 8.173 1.943 5.532 1.00 95.50 90 GLU A O 1
ATOM 725 N N . ARG A 1 91 ? 7.322 0.555 3.979 1.00 95.69 91 ARG A N 1
ATOM 726 C CA . ARG A 1 91 ? 8.285 -0.524 4.211 1.00 95.69 91 ARG A CA 1
ATOM 727 C C . ARG A 1 91 ? 8.711 -1.206 2.924 1.00 95.69 91 ARG A C 1
ATOM 729 O O . ARG A 1 91 ? 7.898 -1.441 2.029 1.00 95.69 91 ARG A O 1
ATOM 736 N N . LYS A 1 92 ? 9.987 -1.589 2.887 1.00 96.75 92 LYS A N 1
ATOM 737 C CA . LYS A 1 92 ? 10.559 -2.427 1.836 1.00 96.75 92 LYS A CA 1
ATOM 738 C C . LYS A 1 92 ? 10.037 -3.855 1.973 1.00 96.75 92 LYS A C 1
ATOM 740 O O . LYS A 1 92 ? 9.993 -4.419 3.069 1.00 96.75 92 LYS A O 1
ATOM 745 N N . LEU A 1 93 ? 9.640 -4.440 0.856 1.00 95.50 93 LEU A N 1
ATOM 746 C CA . LEU A 1 93 ? 9.127 -5.794 0.755 1.00 95.50 93 LEU A CA 1
ATOM 747 C C . LEU A 1 93 ? 10.182 -6.729 0.174 1.00 95.50 93 LEU A C 1
ATOM 749 O O . LEU A 1 93 ? 10.963 -6.357 -0.696 1.00 95.50 93 LEU A O 1
ATOM 753 N N . ARG A 1 94 ? 10.157 -7.984 0.629 1.00 90.44 94 ARG A N 1
ATOM 754 C CA . ARG A 1 94 ? 10.864 -9.076 -0.058 1.00 90.44 94 ARG A CA 1
ATOM 755 C C . ARG A 1 94 ? 10.083 -9.587 -1.267 1.00 90.44 94 ARG A C 1
ATOM 757 O O . ARG A 1 94 ? 10.691 -10.023 -2.227 1.00 90.44 94 ARG A O 1
ATOM 764 N N . ASN A 1 95 ? 8.753 -9.571 -1.177 1.00 91.81 95 ASN A N 1
ATOM 765 C CA . ASN A 1 95 ? 7.812 -9.990 -2.213 1.00 91.81 95 ASN A CA 1
ATOM 766 C C . ASN A 1 95 ? 6.505 -9.206 -2.041 1.00 91.81 95 ASN A C 1
ATOM 768 O O . ASN A 1 95 ? 6.173 -8.818 -0.917 1.00 91.81 95 ASN A O 1
ATOM 772 N N . PHE A 1 96 ? 5.751 -9.027 -3.127 1.00 94.94 96 PHE A N 1
ATOM 773 C CA . PHE A 1 96 ? 4.419 -8.423 -3.082 1.00 94.94 96 PHE A CA 1
ATOM 774 C C . PHE A 1 96 ? 3.473 -9.173 -2.139 1.00 94.94 96 PHE A C 1
ATOM 776 O O . PHE A 1 96 ? 3.578 -10.387 -1.935 1.00 94.94 96 PHE A O 1
ATOM 783 N N . HIS A 1 97 ? 2.516 -8.436 -1.578 1.00 96.50 97 HIS A N 1
ATOM 784 C CA . HIS A 1 97 ? 1.449 -9.031 -0.789 1.00 96.50 97 HIS A CA 1
ATOM 785 C C . HIS A 1 97 ? 0.541 -9.894 -1.665 1.00 96.50 97 HIS A C 1
ATOM 787 O O . HIS A 1 97 ? 0.195 -9.532 -2.787 1.00 96.50 97 HIS A O 1
ATOM 793 N N . ARG A 1 98 ? 0.147 -11.047 -1.126 1.00 96.62 98 ARG A N 1
ATOM 794 C CA . ARG A 1 98 ? -0.894 -11.889 -1.715 1.00 96.62 98 ARG A CA 1
ATOM 795 C C . ARG A 1 98 ? -2.277 -11.268 -1.441 1.00 96.62 98 ARG A C 1
ATOM 797 O O . ARG A 1 98 ? -2.388 -10.468 -0.506 1.00 96.62 98 ARG A O 1
ATOM 804 N N . PRO A 1 99 ? -3.323 -11.627 -2.209 1.00 96.62 99 PRO A N 1
ATOM 805 C CA . PRO A 1 99 ? -4.658 -11.047 -2.038 1.00 96.62 99 PRO A CA 1
ATOM 806 C C . PRO A 1 99 ? -5.226 -11.174 -0.617 1.00 96.62 99 PRO A C 1
ATOM 808 O O . PRO A 1 99 ? -5.774 -10.213 -0.095 1.00 96.62 99 PRO A O 1
ATOM 811 N N . ASP A 1 100 ? -5.031 -12.319 0.036 1.00 97.25 100 ASP A N 1
ATOM 812 C CA . ASP A 1 100 ? -5.408 -12.574 1.434 1.00 97.25 100 ASP A CA 1
ATOM 813 C C . ASP A 1 100 ? -4.671 -11.657 2.424 1.00 97.25 100 ASP A C 1
ATOM 815 O O . ASP A 1 100 ? -5.252 -11.180 3.395 1.00 97.25 100 ASP A O 1
ATOM 819 N N . GLY A 1 101 ? -3.403 -11.343 2.152 1.00 96.62 101 GLY A N 1
ATOM 820 C CA . GLY A 1 101 ? -2.648 -10.369 2.940 1.00 96.62 101 GLY A CA 1
ATOM 821 C C . GLY A 1 101 ? -3.189 -8.946 2.792 1.00 96.62 101 GLY A C 1
ATOM 822 O O . GLY A 1 101 ? -3.297 -8.230 3.784 1.00 96.62 101 GLY A O 1
ATOM 823 N N . LEU A 1 102 ? -3.552 -8.538 1.570 1.00 97.00 102 LEU A N 1
ATOM 824 C CA . LEU A 1 102 ? -4.179 -7.234 1.323 1.00 97.00 102 LEU A CA 1
ATOM 825 C C . LEU A 1 102 ? -5.551 -7.127 1.992 1.00 97.00 102 LEU A C 1
ATOM 827 O O . LEU A 1 102 ? -5.855 -6.085 2.567 1.00 97.00 102 LEU A O 1
ATOM 831 N N . ASP A 1 103 ? -6.340 -8.201 1.965 1.00 97.56 103 ASP A N 1
ATOM 832 C CA . ASP A 1 103 ? -7.624 -8.272 2.664 1.00 97.56 103 ASP A CA 1
ATOM 833 C C . ASP A 1 103 ? -7.448 -8.127 4.182 1.00 97.56 103 ASP A C 1
ATOM 835 O O . ASP A 1 103 ? -8.126 -7.321 4.818 1.00 97.56 103 ASP A O 1
ATOM 839 N N . MET A 1 104 ? -6.468 -8.820 4.769 1.00 97.62 104 MET A N 1
ATOM 840 C CA . MET A 1 104 ? -6.146 -8.673 6.190 1.00 97.62 104 MET A CA 1
ATOM 841 C C . MET A 1 104 ? -5.767 -7.229 6.542 1.00 97.62 104 MET A C 1
ATOM 843 O O . MET A 1 104 ? -6.290 -6.685 7.516 1.00 97.62 104 MET A O 1
ATOM 847 N N . PHE A 1 105 ? -4.889 -6.587 5.756 1.00 96.75 105 PHE A N 1
ATOM 848 C CA . PHE A 1 105 ? -4.568 -5.175 5.976 1.00 96.75 105 PHE A CA 1
ATOM 849 C C . PHE A 1 105 ? -5.835 -4.334 5.902 1.00 96.75 105 PHE A C 1
ATOM 851 O O . PHE A 1 105 ? -6.117 -3.599 6.841 1.00 96.75 105 PHE A O 1
ATOM 858 N N . LEU A 1 106 ? -6.642 -4.493 4.853 1.00 95.81 106 LEU A N 1
ATOM 859 C CA . LEU A 1 106 ? -7.844 -3.692 4.629 1.00 95.81 106 LEU A CA 1
ATOM 860 C C . LEU A 1 106 ? -8.825 -3.765 5.808 1.00 95.81 106 LEU A C 1
ATOM 862 O O . LEU A 1 106 ? -9.423 -2.752 6.162 1.00 95.81 106 LEU A O 1
ATOM 866 N N . ASN A 1 107 ? -8.924 -4.921 6.459 1.00 96.06 107 ASN A N 1
ATOM 867 C CA . ASN A 1 107 ? -9.790 -5.139 7.617 1.00 96.06 107 ASN A CA 1
ATOM 868 C C . ASN A 1 107 ? -9.125 -4.833 8.978 1.00 96.06 107 ASN A C 1
ATOM 870 O O . ASN A 1 107 ? -9.740 -5.046 10.019 1.00 96.06 107 ASN A O 1
ATOM 874 N N . THR A 1 108 ? -7.882 -4.344 8.999 1.00 96.81 108 THR A N 1
ATOM 875 C CA . THR A 1 108 ? -7.180 -3.961 10.234 1.00 96.81 108 THR A CA 1
ATOM 876 C C . THR A 1 108 ? -7.666 -2.603 10.753 1.00 96.81 108 THR A C 1
ATOM 878 O O . THR A 1 108 ? -7.643 -1.614 10.019 1.00 96.81 108 THR A O 1
ATOM 881 N N . ASP A 1 109 ? -8.052 -2.549 12.030 1.00 95.81 109 ASP A N 1
ATOM 882 C CA . ASP A 1 109 ? -8.467 -1.326 12.728 1.00 95.81 109 ASP A CA 1
ATOM 883 C C . ASP A 1 109 ? -7.270 -0.624 13.390 1.00 95.81 109 ASP A C 1
ATOM 885 O O . ASP A 1 109 ? -6.906 -0.905 14.535 1.00 95.81 109 ASP A O 1
ATOM 889 N N . TYR A 1 110 ? -6.616 0.267 12.642 1.00 95.50 110 TYR A N 1
ATOM 890 C CA . TYR A 1 110 ? -5.458 1.010 13.149 1.00 95.50 110 TYR A CA 1
ATOM 891 C C . TYR A 1 110 ? -5.819 2.066 14.190 1.00 95.50 110 TYR A C 1
ATOM 893 O O . TYR A 1 110 ? -5.054 2.259 15.132 1.00 95.50 110 TYR A O 1
ATOM 901 N N . GLU A 1 111 ? -6.971 2.719 14.047 1.00 94.06 111 GLU A N 1
ATOM 902 C CA . GLU A 1 111 ? -7.450 3.722 15.004 1.00 94.06 111 GLU A CA 1
ATOM 903 C C . GLU A 1 111 ? -7.705 3.072 16.365 1.00 94.06 111 GLU A C 1
ATOM 905 O O . GLU A 1 111 ? -7.160 3.516 17.375 1.00 94.06 111 GLU A O 1
ATOM 910 N N . GLY A 1 112 ? -8.437 1.952 16.390 1.00 96.06 112 GLY A N 1
ATOM 911 C CA . GLY A 1 112 ? -8.656 1.187 17.616 1.00 96.06 112 GLY A CA 1
ATOM 912 C C . GLY A 1 112 ? -7.351 0.670 18.230 1.00 96.06 112 GLY A C 1
ATOM 913 O O . GLY A 1 112 ? -7.169 0.736 19.446 1.00 96.06 112 GLY A O 1
ATOM 914 N N . ALA A 1 113 ? -6.404 0.210 17.404 1.00 94.19 113 ALA A N 1
ATOM 915 C CA . ALA A 1 113 ? -5.092 -0.233 17.880 1.00 94.19 113 ALA A CA 1
ATOM 916 C C . ALA A 1 113 ? -4.270 0.908 18.505 1.00 94.19 113 ALA A C 1
ATOM 918 O O . ALA A 1 113 ? -3.614 0.702 19.528 1.00 94.19 113 ALA A O 1
ATOM 919 N N . LYS A 1 114 ? -4.308 2.108 17.914 1.00 93.69 114 LYS A N 1
ATOM 920 C CA . LYS A 1 114 ? -3.648 3.297 18.462 1.00 93.69 114 LYS A CA 1
ATOM 921 C C . LYS A 1 114 ? -4.304 3.749 19.760 1.00 93.69 114 LYS A C 1
ATOM 923 O O . LYS A 1 114 ? -3.592 3.979 20.730 1.00 93.69 114 LYS A O 1
ATOM 928 N N . GLN A 1 115 ? -5.633 3.815 19.797 1.00 95.44 115 GLN A N 1
ATOM 929 C CA . GLN A 1 115 ? -6.371 4.190 21.000 1.00 95.44 115 GLN A CA 1
ATOM 930 C C . GLN A 1 115 ? -6.047 3.249 22.166 1.00 95.44 115 GLN A C 1
ATOM 932 O O . GLN A 1 115 ? -5.735 3.701 23.262 1.00 95.44 115 GLN A O 1
ATOM 937 N N . TRP A 1 116 ? -6.018 1.938 21.911 1.00 96.00 116 TRP A N 1
ATOM 938 C CA . TRP A 1 116 ? -5.6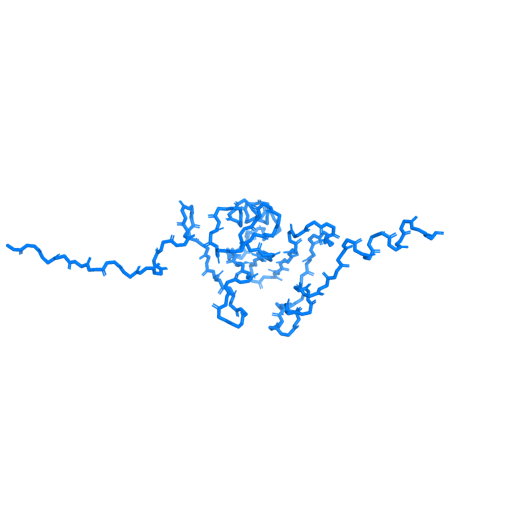23 0.950 22.915 1.00 96.00 116 TRP A CA 1
ATOM 939 C C . TRP A 1 116 ? -4.201 1.175 23.458 1.00 96.00 116 TRP A C 1
ATOM 941 O O . TRP A 1 116 ? -3.960 1.001 24.653 1.00 96.00 116 TRP A O 1
ATOM 951 N N . LEU A 1 117 ? -3.259 1.565 22.592 1.00 93.81 117 LEU A N 1
ATOM 952 C CA . LEU A 1 117 ? -1.882 1.854 22.996 1.00 93.81 117 LEU A CA 1
ATOM 953 C C . LEU A 1 117 ? -1.786 3.118 23.863 1.00 93.81 117 LEU A C 1
ATOM 955 O O . LEU A 1 117 ? -0.952 3.167 24.759 1.00 93.81 117 LEU A O 1
ATOM 959 N N . GLU A 1 118 ? -2.611 4.130 23.590 1.00 93.69 118 GLU A N 1
ATOM 960 C CA . GLU A 1 118 ? -2.651 5.387 24.351 1.00 93.69 118 GLU A CA 1
ATOM 961 C C . GLU A 1 118 ? -3.327 5.231 25.726 1.00 93.69 118 GLU A C 1
ATOM 963 O O . GLU A 1 118 ? -2.988 5.962 26.656 1.00 93.69 118 GLU A O 1
ATOM 968 N N . ASP A 1 119 ? -4.232 4.258 25.871 1.00 91.19 119 ASP A N 1
ATOM 969 C CA . ASP A 1 119 ? -4.946 3.948 27.120 1.00 91.19 119 ASP A CA 1
ATOM 970 C C . ASP A 1 119 ? -4.142 3.058 28.104 1.00 91.19 119 ASP A C 1
ATOM 972 O O . ASP A 1 119 ? -4.645 2.727 29.184 1.00 91.19 119 ASP A O 1
ATOM 976 N N . THR A 1 120 ? -2.912 2.654 27.749 1.00 70.12 120 THR A N 1
ATOM 977 C CA . THR A 1 120 ? -2.018 1.795 28.561 1.00 70.12 120 THR A CA 1
ATOM 978 C C . THR A 1 120 ? -0.943 2.599 29.290 1.00 70.12 120 THR A C 1
ATOM 980 O O . THR A 1 120 ? -0.784 2.387 30.516 1.00 70.12 120 THR A O 1
#

Foldseek 3Di:
DDDDDDDDPPPPQFPDDDAPDFDDQPNFRAETEHEDEQPDDQVVCVVVQQVRQLRGARVDDQDSGNHQKYWYDYPPWIKIDGPHPQGDDIDIDPDDDDSVRSVVVVPDDRVVVVVVVVVD

Organism: NCBI:txid29283

Secondary structure (DSSP, 8-state):
--------TTTTSBSSS--SEEEEETTEEEEEEEE--TTS-HHHHHHHHHHHHHHB--S--BTTBSSSEEEEE-SS-EEEEE-STTPPPPEEESSPPPHHHHHHHHT--HHHHHHHHHT-